Protein AF-T1AV45-F1 (afdb_monomer_lite)

InterPro domains:
  IPR004475 DNA polymerase II large subunit DP2 [PTHR42210] (1-59)
  IPR056171 DNA polymerase II large subunit DP2, central domain [PF24844] (1-59)

Organism: NCBI:txid410659

pLDDT: mean 95.04, std 2.68, range [84.81, 97.94]

Radius of gyration: 13.3 Å; chains: 1; bounding box: 37×23×21 Å

Secondary structure (DSSP, 8-state):
-GGGTTSS-TT-EEE-SSSSSEEE----SSS---EEEBTTS-EEE--SHHHHHHHGGGB-

Foldseek 3Di:
DVLVVPPADAQDWDQDPPVGGIDGDDDDLPDWADWFQFQVRDIDTDRDPVSSNVRNVGGD

Structure (mmCIF, N/CA/C/O backbone):
data_AF-T1AV45-F1
#
_entry.id   AF-T1AV45-F1
#
loop_
_atom_site.group_PDB
_atom_site.id
_atom_site.type_symbol
_atom_site.label_atom_id
_atom_site.label_alt_id
_atom_site.label_comp_id
_atom_site.label_asym_id
_atom_site.label_entity_id
_atom_site.label_seq_id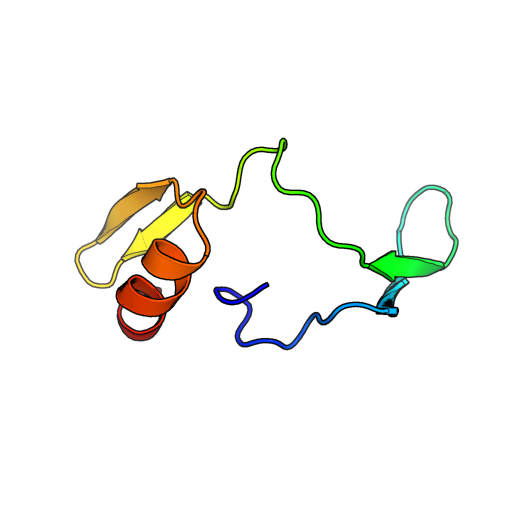
_atom_site.pdbx_PDB_ins_code
_atom_site.Cartn_x
_atom_site.Cartn_y
_atom_site.Cartn_z
_atom_site.occupancy
_atom_site.B_iso_or_equiv
_atom_site.auth_seq_id
_atom_site.auth_comp_id
_atom_site.auth_asym_id
_atom_site.auth_atom_id
_atom_site.pdbx_PDB_model_num
ATOM 1 N N . MET A 1 1 ? -1.580 1.978 -2.648 1.00 91.62 1 MET A N 1
ATOM 2 C CA . MET A 1 1 ? -1.783 3.436 -2.446 1.00 91.62 1 MET A CA 1
ATOM 3 C C . MET A 1 1 ? -3.255 3.778 -2.240 1.00 91.62 1 MET A C 1
ATOM 5 O O . MET A 1 1 ? -3.570 4.393 -1.232 1.00 91.62 1 MET A O 1
ATOM 9 N N . VAL A 1 2 ? -4.150 3.332 -3.130 1.00 96.12 2 VAL A N 1
ATOM 10 C CA . VAL A 1 2 ? -5.610 3.553 -3.039 1.00 96.12 2 VAL A CA 1
ATOM 11 C C . VAL A 1 2 ? -6.206 3.104 -1.700 1.00 96.12 2 VAL A C 1
ATOM 13 O O . VAL A 1 2 ? -6.864 3.895 -1.041 1.00 96.12 2 VAL A O 1
ATOM 16 N N . ILE A 1 3 ? -5.894 1.881 -1.248 1.00 96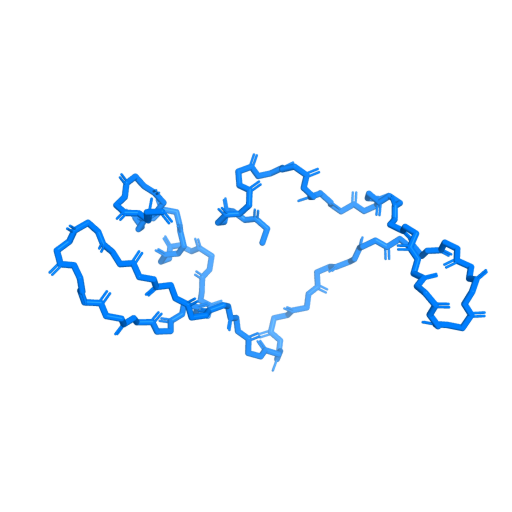.50 3 ILE A N 1
ATOM 17 C CA . ILE A 1 3 ? -6.381 1.327 0.035 1.00 96.50 3 ILE A CA 1
ATOM 18 C C . ILE A 1 3 ? -5.994 2.196 1.244 1.00 96.50 3 ILE A C 1
ATOM 20 O O . ILE A 1 3 ? -6.741 2.287 2.208 1.00 96.50 3 ILE A O 1
ATOM 24 N N . LEU A 1 4 ? -4.862 2.903 1.169 1.00 95.06 4 LEU A N 1
ATOM 25 C CA . LEU A 1 4 ? -4.418 3.854 2.195 1.00 95.06 4 LEU A CA 1
ATOM 26 C C . LEU A 1 4 ? -5.038 5.253 2.012 1.00 95.06 4 LEU A C 1
ATOM 28 O O . LEU A 1 4 ? -4.470 6.237 2.481 1.00 95.06 4 LEU A O 1
ATOM 32 N N . GLN A 1 5 ? -6.142 5.364 1.267 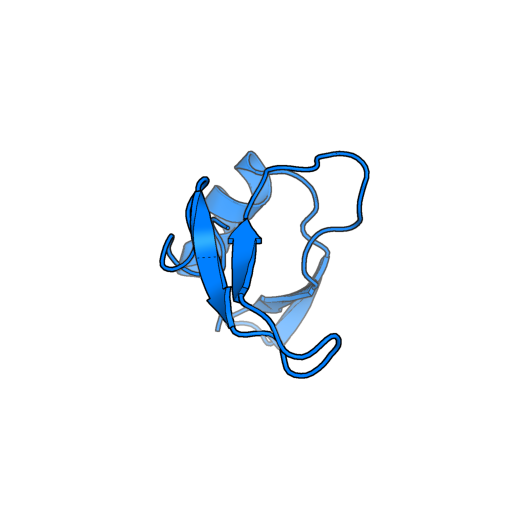1.00 94.69 5 GLN A N 1
ATOM 33 C CA . GLN A 1 5 ? -6.861 6.610 0.978 1.00 94.69 5 GLN A CA 1
ATOM 34 C C . GLN A 1 5 ? -5.952 7.733 0.457 1.00 94.69 5 GLN A C 1
ATOM 36 O O . GLN A 1 5 ? -6.118 8.901 0.795 1.00 94.69 5 GLN A O 1
ATOM 41 N N . HIS A 1 6 ? -4.952 7.374 -0.354 1.00 93.69 6 HIS A N 1
ATOM 42 C CA . HIS A 1 6 ? -3.970 8.309 -0.913 1.00 93.69 6 HIS A CA 1
ATOM 43 C C . HIS A 1 6 ? -3.168 9.122 0.120 1.00 93.69 6 HIS A C 1
ATOM 45 O O . HIS A 1 6 ? -2.523 10.099 -0.252 1.00 93.69 6 HIS A O 1
ATOM 51 N N . PHE A 1 7 ? -3.116 8.695 1.389 1.00 93.75 7 PHE A N 1
ATOM 52 C CA . PHE A 1 7 ? -2.189 9.271 2.370 1.00 93.75 7 PHE A CA 1
ATOM 53 C C . PHE A 1 7 ? -0.733 9.162 1.889 1.00 93.75 7 PHE A C 1
ATOM 55 O O . PHE A 1 7 ? 0.081 10.066 2.073 1.00 93.75 7 PHE A O 1
ATOM 62 N N . VAL A 1 8 ? -0.428 8.047 1.221 1.00 94.19 8 VAL A N 1
ATOM 63 C CA . VAL A 1 8 ? 0.830 7.831 0.512 1.00 94.19 8 VAL A CA 1
ATOM 64 C C . VAL A 1 8 ? 0.604 7.998 -0.992 1.00 94.19 8 VAL A C 1
ATOM 66 O O . VAL A 1 8 ? -0.211 7.287 -1.588 1.00 94.19 8 VAL A O 1
ATOM 69 N N . ALA A 1 9 ? 1.362 8.910 -1.596 1.00 93.94 9 ALA A N 1
ATOM 70 C CA . ALA A 1 9 ? 1.385 9.251 -3.014 1.00 93.94 9 ALA A CA 1
ATOM 71 C C . ALA A 1 9 ? 2.788 9.012 -3.619 1.00 93.94 9 ALA A C 1
ATOM 73 O O . ALA A 1 9 ? 3.751 8.717 -2.905 1.00 93.94 9 ALA A O 1
ATOM 74 N N . ILE A 1 10 ? 2.919 9.131 -4.945 1.00 95.56 10 ILE A N 1
ATOM 75 C CA . ILE A 1 10 ? 4.231 9.079 -5.605 1.00 95.56 10 ILE A CA 1
ATOM 76 C C . ILE A 1 10 ? 5.054 10.261 -5.095 1.00 95.56 10 ILE A C 1
ATOM 78 O O . ILE A 1 10 ? 4.583 11.396 -5.097 1.00 95.56 10 ILE A O 1
ATOM 82 N N . GLY A 1 11 ? 6.273 9.992 -4.635 1.00 95.06 11 GLY A N 1
ATOM 83 C CA . GLY A 1 11 ? 7.151 11.004 -4.059 1.00 95.06 11 GLY A CA 1
ATOM 84 C C . GLY A 1 11 ? 6.874 11.339 -2.590 1.00 95.06 11 GLY A C 1
ATOM 85 O O . GLY A 1 11 ? 7.640 12.108 -2.011 1.00 95.06 11 GLY A O 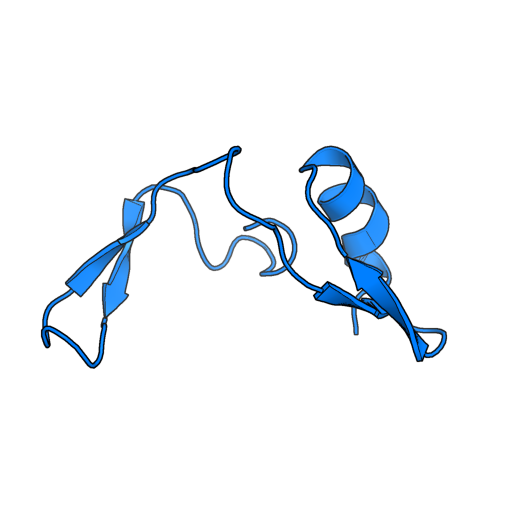1
ATOM 86 N N . THR A 1 12 ? 5.852 10.753 -1.947 1.00 95.94 12 THR A N 1
ATOM 87 C CA . THR A 1 12 ? 5.672 10.893 -0.493 1.00 95.94 12 THR A CA 1
ATOM 88 C C . THR A 1 12 ? 6.924 10.399 0.225 1.00 95.94 12 THR A C 1
ATOM 90 O O . THR A 1 12 ? 7.377 9.274 -0.001 1.00 95.94 12 THR A O 1
ATOM 93 N N . GLN A 1 13 ? 7.477 11.242 1.100 1.00 96.12 13 GLN A N 1
ATOM 94 C CA . GLN A 1 13 ? 8.650 10.897 1.888 1.00 96.12 13 GLN A CA 1
ATOM 95 C C . GLN A 1 13 ? 8.239 10.095 3.126 1.00 96.12 13 GLN A C 1
ATOM 97 O O . GLN A 1 13 ? 7.487 10.580 3.970 1.00 96.12 13 GLN A O 1
ATOM 102 N N . VAL A 1 14 ? 8.772 8.883 3.257 1.00 93.94 14 VAL A N 1
ATOM 103 C CA . VAL A 1 14 ? 8.515 7.986 4.389 1.00 93.94 14 VAL A CA 1
ATOM 104 C C . VAL A 1 14 ? 9.795 7.826 5.198 1.00 93.94 14 VAL A C 1
ATOM 106 O O . VAL A 1 14 ? 10.871 7.598 4.643 1.00 93.94 14 VAL A O 1
ATOM 109 N N . LYS A 1 15 ? 9.693 7.961 6.524 1.00 94.31 15 LYS A N 1
ATOM 110 C CA . LYS A 1 15 ? 10.795 7.652 7.442 1.00 94.31 15 LYS A CA 1
ATOM 111 C C . LYS A 1 15 ? 10.828 6.146 7.684 1.00 94.31 15 LYS A C 1
ATOM 113 O O . LYS A 1 15 ? 9.805 5.572 8.039 1.00 94.31 15 LYS A O 1
ATOM 118 N N . LEU A 1 16 ? 11.992 5.532 7.501 1.00 92.25 16 LEU A N 1
ATOM 119 C CA . LEU A 1 16 ? 12.198 4.104 7.725 1.00 92.25 16 LEU A CA 1
ATOM 120 C C . LEU A 1 16 ? 13.047 3.875 8.976 1.00 92.25 16 LEU A C 1
ATOM 122 O O . LEU A 1 16 ? 13.970 4.642 9.249 1.00 92.25 16 LEU A O 1
ATOM 126 N N . GLU A 1 17 ? 12.759 2.793 9.700 1.00 93.19 17 GLU A N 1
ATOM 127 C CA . GLU A 1 17 ? 13.569 2.350 10.841 1.00 93.19 17 GLU A CA 1
ATOM 128 C C . GLU A 1 17 ? 14.950 1.852 10.381 1.00 93.19 17 GLU A C 1
ATOM 130 O O . GLU A 1 17 ? 15.977 2.292 10.891 1.00 93.19 17 GLU A O 1
ATOM 135 N N . TYR A 1 18 ? 14.994 1.015 9.339 1.00 90.06 18 TYR A N 1
ATOM 136 C CA . TYR A 1 18 ? 16.221 0.530 8.703 1.00 90.06 18 TYR A CA 1
ATOM 137 C C . TYR A 1 18 ? 16.183 0.842 7.197 1.00 90.06 18 TYR A C 1
ATOM 139 O O . TYR A 1 18 ? 15.146 0.610 6.574 1.00 90.06 18 TYR A O 1
ATOM 147 N N . PRO A 1 19 ? 17.253 1.385 6.577 1.00 87.00 19 PRO A N 1
ATOM 148 C CA . PRO A 1 19 ? 18.591 1.689 7.109 1.00 87.00 19 PRO A CA 1
ATOM 149 C C . PRO A 1 19 ? 18.693 3.032 7.875 1.00 87.00 19 PRO A C 1
ATOM 151 O O . PRO A 1 19 ? 19.765 3.632 7.929 1.00 87.00 19 PRO A O 1
ATOM 154 N N . GLY A 1 20 ? 17.593 3.544 8.444 1.00 84.81 20 GLY A N 1
ATOM 155 C CA . GLY A 1 20 ? 17.604 4.725 9.323 1.00 84.81 20 GLY A CA 1
ATOM 156 C C . GLY A 1 20 ? 17.586 6.083 8.611 1.00 84.81 20 GLY A C 1
ATOM 157 O O . GLY A 1 20 ? 17.986 7.094 9.187 1.00 84.81 20 GLY A O 1
ATOM 158 N N . LYS A 1 21 ? 17.139 6.134 7.349 1.00 90.00 21 LYS A N 1
ATOM 159 C CA . LYS A 1 21 ? 16.947 7.374 6.574 1.00 90.00 21 LYS A CA 1
ATOM 160 C C . LYS A 1 21 ? 15.539 7.436 5.983 1.00 90.00 21 LYS A C 1
ATOM 162 O O . LYS A 1 21 ? 14.790 6.463 6.007 1.00 90.00 21 LYS A O 1
ATOM 167 N N . ALA A 1 22 ? 15.182 8.600 5.451 1.00 93.25 22 ALA A N 1
ATOM 168 C CA . ALA A 1 22 ? 13.950 8.760 4.696 1.00 93.25 22 ALA A CA 1
ATOM 169 C C . ALA A 1 22 ? 14.100 8.231 3.260 1.00 93.25 22 ALA A C 1
ATOM 171 O O . ALA A 1 22 ? 15.169 8.354 2.662 1.00 93.25 22 ALA A O 1
ATOM 172 N N . THR A 1 23 ? 13.016 7.695 2.708 1.00 94.25 23 THR A N 1
ATOM 173 C CA . THR A 1 23 ? 12.901 7.289 1.302 1.00 94.25 23 THR A CA 1
ATOM 174 C C . THR A 1 23 ? 11.712 7.982 0.642 1.00 94.25 23 THR A C 1
ATOM 176 O O . THR A 1 23 ? 10.842 8.506 1.338 1.00 94.25 23 THR A O 1
ATOM 179 N N . ALA A 1 24 ? 11.663 7.977 -0.687 1.00 95.06 24 ALA A N 1
ATOM 180 C CA . ALA A 1 24 ? 10.505 8.414 -1.457 1.00 95.06 24 ALA A CA 1
ATOM 181 C C . ALA A 1 24 ? 9.750 7.196 -1.998 1.00 95.06 24 ALA A C 1
ATOM 183 O O . ALA A 1 24 ? 10.356 6.231 -2.462 1.00 95.06 24 ALA A O 1
ATOM 184 N N . MET A 1 25 ? 8.424 7.252 -1.949 1.00 95.50 25 MET A N 1
ATOM 185 C CA . MET A 1 25 ? 7.568 6.193 -2.477 1.00 95.50 25 MET A CA 1
ATOM 186 C C . MET A 1 25 ? 7.481 6.261 -4.005 1.00 95.50 25 MET A C 1
ATOM 188 O O . MET A 1 25 ? 7.305 7.338 -4.577 1.00 95.50 25 MET A O 1
ATOM 192 N N . ALA A 1 26 ? 7.555 5.104 -4.658 1.00 94.88 26 ALA A N 1
ATOM 193 C CA . ALA A 1 26 ? 7.365 4.933 -6.097 1.00 94.88 26 ALA A CA 1
ATOM 194 C C . ALA A 1 26 ? 6.340 3.822 -6.368 1.00 94.88 26 ALA A C 1
ATOM 196 O O . ALA A 1 26 ? 6.001 3.048 -5.471 1.00 94.88 26 ALA A O 1
ATOM 197 N N . VAL A 1 27 ? 5.834 3.761 -7.599 1.00 93.31 27 VAL A N 1
ATOM 198 C CA . VAL A 1 27 ? 4.912 2.707 -8.042 1.00 93.31 27 VAL A CA 1
ATOM 199 C C . VAL A 1 27 ? 5.680 1.470 -8.498 1.00 93.31 27 VAL A C 1
ATOM 201 O O . VAL A 1 27 ? 6.735 1.583 -9.120 1.00 93.31 27 VAL A O 1
ATOM 204 N N . CYS A 1 28 ? 5.137 0.298 -8.183 1.00 93.44 28 CYS A N 1
ATOM 205 C CA . CYS A 1 28 ? 5.630 -0.996 -8.633 1.00 93.44 28 CYS A CA 1
ATOM 206 C C . CYS A 1 28 ? 4.423 -1.921 -8.817 1.00 93.44 28 CYS A C 1
ATOM 208 O O . CYS A 1 28 ? 3.657 -2.119 -7.878 1.00 93.44 28 CYS A O 1
ATOM 210 N N . ASP A 1 29 ? 4.248 -2.427 -10.029 1.00 93.81 29 ASP A N 1
ATOM 211 C CA . ASP A 1 29 ? 3.142 -3.278 -10.486 1.00 93.81 29 ASP A CA 1
ATOM 212 C C . ASP A 1 29 ? 3.491 -4.775 -10.479 1.00 93.81 29 ASP A C 1
ATOM 214 O O . ASP A 1 29 ? 2.616 -5.624 -10.599 1.00 93.81 29 ASP A O 1
ATOM 218 N N . THR A 1 30 ? 4.770 -5.114 -10.308 1.00 95.75 30 THR A N 1
ATOM 219 C CA . THR A 1 30 ? 5.252 -6.507 -10.299 1.00 95.75 30 THR A CA 1
ATOM 220 C C . THR A 1 30 ? 5.246 -7.158 -8.917 1.00 95.75 30 THR A C 1
ATOM 222 O O . THR A 1 30 ? 5.373 -8.378 -8.820 1.00 95.75 30 THR A O 1
ATOM 225 N N . ILE A 1 31 ? 5.115 -6.371 -7.847 1.00 94.56 31 ILE A N 1
ATOM 226 C CA . ILE A 1 31 ? 5.045 -6.879 -6.473 1.00 94.56 31 ILE A CA 1
ATOM 227 C C . ILE A 1 31 ? 3.602 -7.161 -6.057 1.00 94.56 31 ILE A C 1
ATOM 229 O O . ILE A 1 31 ? 2.652 -6.579 -6.575 1.00 94.56 31 ILE A O 1
ATOM 233 N N . GLU A 1 32 ? 3.441 -8.038 -5.071 1.00 95.69 32 GLU A N 1
ATOM 234 C CA . GLU A 1 32 ? 2.133 -8.354 -4.511 1.00 95.69 32 GLU A CA 1
ATOM 235 C C . GLU A 1 32 ? 1.522 -7.141 -3.792 1.00 95.69 32 GLU A C 1
ATOM 237 O O . GLU A 1 32 ? 2.197 -6.415 -3.055 1.00 95.69 32 GLU A O 1
ATOM 242 N N . GLY A 1 33 ? 0.226 -6.916 -4.019 1.00 94.75 33 GLY A N 1
ATOM 243 C CA . GLY A 1 33 ? -0.531 -5.866 -3.354 1.00 94.75 33 GLY A CA 1
ATOM 244 C C . GLY A 1 33 ? -1.041 -6.296 -1.972 1.00 94.75 33 GLY A C 1
ATOM 245 O O . GLY A 1 33 ? -0.733 -7.389 -1.493 1.00 94.75 33 GLY A O 1
ATOM 246 N N . PRO A 1 34 ? -1.806 -5.435 -1.282 1.00 96.19 34 PRO A N 1
ATOM 247 C CA . PRO A 1 34 ? -2.262 -5.714 0.073 1.00 96.19 34 PRO A CA 1
ATOM 248 C C . PRO A 1 34 ? -3.297 -6.844 0.135 1.00 96.19 34 PRO A C 1
ATOM 250 O O . PRO A 1 34 ? -4.087 -7.057 -0.786 1.00 96.19 34 PRO A O 1
ATOM 253 N N . ILE A 1 35 ? -3.353 -7.495 1.295 1.00 97.44 35 ILE A N 1
ATOM 254 C CA . ILE A 1 35 ? -4.475 -8.335 1.720 1.00 97.44 35 ILE A CA 1
ATOM 255 C C . ILE A 1 35 ? -5.347 -7.493 2.656 1.00 97.44 35 ILE A C 1
ATOM 257 O O . ILE A 1 35 ? -4.823 -6.855 3.569 1.00 97.44 35 ILE A O 1
ATOM 261 N N . VAL A 1 36 ? -6.659 -7.469 2.423 1.00 97.69 36 VAL A N 1
ATOM 262 C CA . VAL A 1 36 ? -7.616 -6.636 3.171 1.00 97.69 36 VAL A CA 1
ATOM 263 C C . VAL A 1 36 ? -8.742 -7.476 3.776 1.00 97.69 36 VAL A C 1
ATOM 265 O O . VAL A 1 36 ? -9.169 -8.460 3.169 1.00 97.69 36 VAL A O 1
ATOM 268 N N . GLU A 1 37 ? -9.224 -7.078 4.960 1.00 97.94 37 GLU A N 1
ATOM 269 C CA . GLU A 1 37 ? -10.498 -7.536 5.540 1.00 97.94 37 GLU A CA 1
ATOM 270 C C . GLU A 1 37 ? -11.614 -6.593 5.062 1.00 97.94 37 GLU A C 1
ATOM 272 O O . GLU A 1 37 ? -11.479 -5.367 5.132 1.00 97.94 37 GLU A O 1
ATOM 277 N N . LEU A 1 38 ? -12.708 -7.165 4.564 1.00 97.56 38 LEU A N 1
ATOM 278 C CA . LEU A 1 38 ? -13.902 -6.423 4.171 1.00 97.56 38 LEU A CA 1
ATOM 279 C C . LEU A 1 38 ? -14.903 -6.313 5.334 1.00 97.56 38 LEU A C 1
ATOM 281 O O . LEU A 1 38 ? -14.816 -7.015 6.344 1.00 97.56 38 LEU A O 1
ATOM 285 N N . ASP A 1 39 ? -15.893 -5.442 5.168 1.00 97.12 39 ASP A N 1
ATOM 286 C CA . ASP A 1 39 ? -17.025 -5.230 6.077 1.00 97.12 39 ASP A CA 1
ATOM 287 C C . ASP A 1 39 ? -17.762 -6.514 6.513 1.00 97.12 39 ASP A C 1
ATOM 289 O O . ASP A 1 39 ? -18.245 -6.605 7.645 1.00 97.12 39 ASP A O 1
ATOM 293 N N . ASP A 1 40 ? -17.798 -7.527 5.651 1.00 97.25 40 ASP A N 1
ATOM 294 C CA . ASP A 1 40 ? -18.400 -8.844 5.877 1.00 97.25 40 ASP A CA 1
ATOM 295 C C . ASP A 1 40 ? -17.449 -9.879 6.515 1.00 97.25 40 ASP A C 1
ATOM 297 O O . ASP A 1 40 ? -17.808 -11.052 6.634 1.00 97.25 40 ASP A O 1
ATOM 301 N N . ARG A 1 41 ? -16.257 -9.456 6.965 1.00 97.44 41 ARG A N 1
ATOM 302 C CA . ARG A 1 41 ? -15.174 -10.295 7.523 1.00 97.44 41 ARG A CA 1
ATOM 303 C C . ARG A 1 41 ? -14.501 -11.237 6.529 1.00 97.44 41 ARG A C 1
ATOM 305 O O . ARG A 1 41 ? -13.689 -12.069 6.937 1.00 97.44 41 ARG A O 1
ATOM 312 N N . THR A 1 42 ? -14.803 -11.128 5.240 1.00 97.88 42 THR A N 1
ATOM 313 C CA . THR A 1 42 ? -14.041 -11.853 4.224 1.00 97.88 42 THR A CA 1
ATOM 314 C C . THR A 1 42 ? -12.668 -11.215 4.035 1.00 97.88 42 THR A C 1
ATOM 316 O O . THR A 1 42 ? -12.482 -10.014 4.233 1.00 97.88 42 THR A O 1
ATOM 319 N N . VAL A 1 43 ? -11.686 -12.040 3.672 1.00 97.94 43 VAL A N 1
ATOM 320 C CA . VAL A 1 43 ? -10.304 -11.612 3.444 1.00 97.94 43 VAL A CA 1
ATOM 321 C C . VAL A 1 43 ? -9.947 -11.872 1.990 1.00 97.94 43 VAL A C 1
ATOM 323 O O . VAL A 1 43 ? -10.169 -12.972 1.484 1.00 97.94 43 VAL A O 1
ATOM 326 N N . THR A 1 44 ? -9.391 -10.870 1.313 1.00 97.06 44 THR A N 1
ATOM 327 C CA . THR A 1 44 ? -9.000 -10.976 -0.098 1.00 97.06 44 THR A CA 1
ATOM 328 C C . THR A 1 44 ? -7.688 -10.254 -0.374 1.00 97.06 44 THR A C 1
ATOM 330 O O . THR A 1 44 ? -7.411 -9.204 0.204 1.00 97.06 44 THR A O 1
ATOM 333 N N . ALA A 1 45 ? -6.891 -10.801 -1.292 1.00 97.25 45 ALA A N 1
ATOM 334 C CA . ALA A 1 45 ? -5.739 -10.111 -1.866 1.00 97.25 45 ALA A CA 1
ATOM 335 C C . ALA A 1 45 ? -6.194 -9.129 -2.959 1.00 97.25 45 ALA A C 1
ATOM 337 O O . ALA A 1 45 ? -7.170 -9.391 -3.670 1.00 97.25 45 ALA A O 1
ATOM 338 N N . VAL A 1 46 ? -5.501 -7.997 -3.085 1.00 97.06 46 VAL A N 1
ATOM 339 C CA . VAL A 1 46 ? -5.805 -6.933 -4.050 1.00 97.06 46 VAL A CA 1
ATOM 340 C C . VAL A 1 46 ? -4.519 -6.514 -4.754 1.00 97.06 46 VAL A C 1
ATOM 342 O O . VAL A 1 46 ? -3.697 -5.820 -4.167 1.00 97.06 46 VAL A O 1
ATOM 345 N N . HIS A 1 47 ? -4.356 -6.916 -6.014 1.00 95.62 47 HIS A N 1
ATOM 346 C CA . HIS A 1 47 ? -3.158 -6.616 -6.811 1.00 95.62 47 HIS A CA 1
ATOM 347 C C . HIS A 1 47 ? -3.366 -5.431 -7.765 1.00 95.62 47 HIS A C 1
ATOM 349 O O . HIS A 1 47 ? -2.511 -4.557 -7.852 1.00 95.62 47 HIS A O 1
ATOM 355 N N . GLU A 1 48 ? -4.532 -5.361 -8.410 1.00 95.94 48 GLU A N 1
ATOM 356 C CA . GLU A 1 48 ? -4.840 -4.347 -9.425 1.00 95.94 48 GLU A CA 1
ATOM 357 C C . GLU A 1 48 ? -5.462 -3.073 -8.834 1.00 95.94 48 GLU A C 1
ATOM 359 O O . GLU A 1 48 ? -6.235 -3.109 -7.865 1.00 95.94 48 GLU A O 1
ATOM 364 N N . VAL A 1 49 ? -5.165 -1.929 -9.452 1.00 95.06 49 VAL A N 1
ATOM 365 C CA . VAL A 1 49 ? -5.602 -0.600 -8.987 1.00 95.06 49 VAL A CA 1
ATOM 366 C C . VAL A 1 49 ? -7.119 -0.428 -9.106 1.00 95.06 49 VAL A C 1
ATOM 368 O O . VAL A 1 49 ? -7.758 0.148 -8.219 1.00 95.06 49 VAL A O 1
ATOM 371 N N . GLU A 1 50 ? -7.716 -0.962 -10.167 1.00 96.94 50 GLU A N 1
ATOM 372 C CA . GLU A 1 50 ? -9.157 -0.942 -10.420 1.00 96.94 50 GLU A CA 1
ATOM 373 C C . GLU A 1 50 ? -9.893 -1.680 -9.302 1.00 96.94 50 GLU A C 1
ATOM 375 O O . GLU A 1 50 ? -10.830 -1.146 -8.702 1.00 96.94 50 GLU A O 1
ATOM 380 N N . ARG A 1 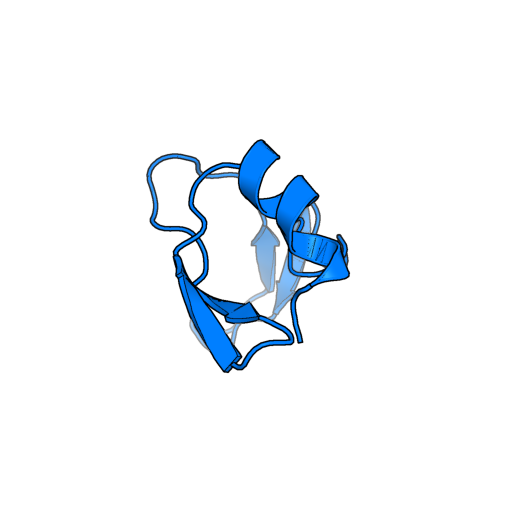51 ? -9.401 -2.875 -8.945 1.00 96.44 51 ARG A N 1
ATOM 381 C CA . ARG A 1 51 ? -9.972 -3.684 -7.865 1.00 96.44 51 ARG A CA 1
ATOM 382 C C . ARG A 1 51 ? -9.832 -2.997 -6.511 1.00 96.44 51 ARG A C 1
ATOM 384 O O . ARG A 1 51 ? -10.758 -3.044 -5.703 1.00 96.44 51 ARG A O 1
ATOM 391 N N . ALA A 1 52 ? -8.704 -2.332 -6.267 1.00 96.75 52 ALA A N 1
ATOM 392 C CA . ALA A 1 52 ? -8.507 -1.544 -5.055 1.00 96.75 52 ALA A CA 1
ATOM 393 C C . ALA A 1 52 ? -9.506 -0.384 -4.942 1.00 96.75 52 ALA A C 1
ATOM 395 O O . ALA A 1 52 ? -9.980 -0.097 -3.847 1.00 96.75 52 ALA A O 1
ATOM 396 N N . THR A 1 53 ? -9.841 0.261 -6.061 1.00 97.38 53 THR A N 1
ATOM 397 C CA . THR A 1 53 ? -10.792 1.383 -6.103 1.00 97.38 53 THR A CA 1
ATOM 398 C C . THR A 1 53 ? -12.221 0.911 -5.847 1.00 97.38 53 THR A C 1
ATOM 400 O O . THR A 1 53 ? -12.944 1.536 -5.075 1.00 97.38 53 THR A O 1
ATOM 403 N N . GLU A 1 54 ? -12.611 -0.218 -6.442 1.00 97.62 54 GLU A N 1
ATOM 404 C CA . GLU A 1 54 ? -13.923 -0.840 -6.235 1.00 97.62 54 GLU A CA 1
ATOM 405 C C . GLU A 1 54 ? -14.135 -1.278 -4.776 1.00 97.62 54 GLU A C 1
ATOM 407 O O . GLU A 1 54 ? -15.210 -1.077 -4.214 1.00 97.62 54 GLU A O 1
ATOM 412 N N . LEU A 1 55 ? -13.109 -1.872 -4.156 1.00 96.94 55 LEU A N 1
ATOM 413 C CA . LEU A 1 55 ? -13.203 -2.416 -2.800 1.00 96.94 55 LEU A CA 1
ATOM 414 C C . LEU A 1 55 ? -13.002 -1.382 -1.693 1.00 96.94 55 LEU A C 1
ATOM 416 O O . LEU A 1 55 ? -13.462 -1.626 -0.582 1.00 96.94 55 LEU A O 1
ATOM 420 N N . LEU A 1 56 ? -12.368 -0.238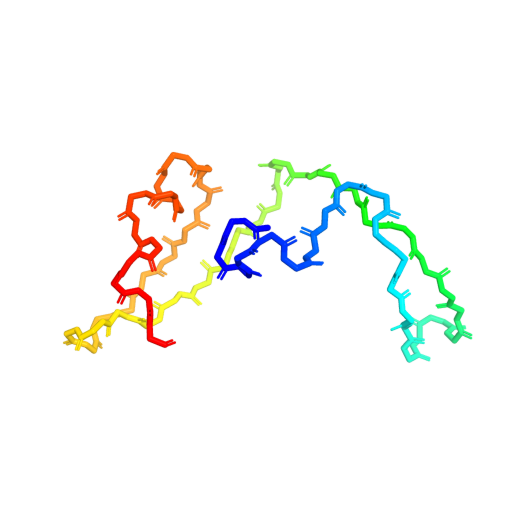 -1.972 1.00 97.06 56 LEU A N 1
ATOM 421 C CA . LEU A 1 56 ? -12.084 0.814 -0.990 1.00 97.06 56 LEU A CA 1
ATOM 422 C C . LEU A 1 56 ? -13.241 1.134 -0.016 1.00 97.06 56 LEU A C 1
ATOM 424 O O . LEU A 1 56 ? -12.970 1.181 1.182 1.00 97.06 56 LEU A O 1
ATOM 428 N N . PRO A 1 57 ? -14.509 1.324 -0.448 1.00 97.12 57 PRO A N 1
ATOM 429 C CA . PRO A 1 57 ? -15.611 1.631 0.473 1.00 97.12 57 PRO A CA 1
ATOM 430 C C . PRO A 1 57 ? -15.989 0.484 1.422 1.00 97.12 57 PRO A C 1
ATOM 432 O O . PRO A 1 57 ? -16.710 0.718 2.387 1.00 97.12 57 PRO A O 1
ATOM 435 N N . ARG A 1 58 ? -15.541 -0.743 1.143 1.00 97.00 58 ARG A N 1
ATOM 436 C CA . ARG A 1 58 ? -15.833 -1.948 1.931 1.00 97.00 58 ARG A CA 1
ATOM 437 C C . ARG A 1 58 ? -14.678 -2.374 2.832 1.00 97.00 58 ARG A C 1
ATOM 439 O O . ARG A 1 58 ? -14.856 -3.287 3.631 1.00 97.00 58 ARG A O 1
ATOM 446 N N . VAL A 1 59 ? -13.499 -1.774 2.674 1.00 96.56 59 VAL A N 1
ATOM 447 C CA . VAL A 1 59 ? -12.323 -2.091 3.493 1.00 96.56 59 VAL A CA 1
ATOM 448 C C . VAL A 1 59 ? -12.520 -1.514 4.888 1.00 96.56 59 VAL A C 1
ATOM 450 O O . VAL A 1 59 ? -12.871 -0.342 5.034 1.00 96.56 59 VAL A O 1
ATOM 453 N N . ARG A 1 60 ? -12.308 -2.360 5.894 1.00 87.94 60 ARG A N 1
ATOM 454 C CA . ARG A 1 60 ? -12.512 -2.029 7.302 1.00 87.94 60 ARG A CA 1
ATOM 455 C C . ARG A 1 60 ? -11.267 -1.462 7.979 1.00 87.94 60 ARG A C 1
ATOM 457 O O . ARG A 1 60 ? -10.152 -1.934 7.667 1.00 87.94 60 ARG A O 1
#

Sequence (60 aa):
MVILQHFVAIGTQVKLEYPGKATAMAVCDTIEGPIVELDDRTVTAVHEVERATELLPRVR